Protein AF-A0A931WK23-F1 (afdb_monomer_lite)

Sequence (55 aa):
MIPPDKIIPGSPLDWLTRAKGNLALAKQAKAEGAFREDQCFLAQQAAEKAMLGRL

Foldseek 3Di:
DDDPPDDDPQALVNLQVQLVVLLVQLPDDADPPHDNVSSVVSNVSSVVSNVSSVD

Radius of gyration: 13.62 Å; chains: 1; bounding box: 32×29×34 Å

pLDDT: mean 89.92, std 13.97, range [41.78, 98.56]

Secondary structure (DSSP, 8-state):
---TT-PPTTSHHHHHHHHHHHHHHHTSPPPTT--HHHHHHHHHHHHHHHHHTT-

Structure (mmCIF, N/CA/C/O backbone):
data_AF-A0A931WK23-F1
#
_entry.id   AF-A0A931WK23-F1
#
loop_
_atom_site.group_PDB
_atom_site.id
_atom_site.type_symbol
_atom_site.label_atom_id
_atom_site.label_alt_id
_atom_site.label_comp_id
_atom_site.label_asym_id
_atom_site.label_entity_id
_atom_site.label_seq_id
_atom_site.pdbx_PDB_ins_code
_atom_site.Cartn_x
_atom_site.Cartn_y
_atom_site.Cartn_z
_atom_site.occupancy
_atom_site.B_iso_or_equiv
_atom_site.auth_seq_id
_atom_site.auth_comp_id
_atom_site.auth_asym_id
_atom_site.auth_atom_id
_atom_site.pdbx_PDB_model_num
ATOM 1 N N . MET A 1 1 ? 21.127 -19.982 -13.562 1.00 41.78 1 MET A N 1
ATOM 2 C CA . MET A 1 1 ? 19.677 -20.053 -13.852 1.00 41.78 1 MET A CA 1
ATOM 3 C C . MET A 1 1 ? 18.925 -19.336 -12.741 1.00 41.78 1 MET A C 1
ATOM 5 O O . MET A 1 1 ? 19.120 -19.692 -11.587 1.00 41.78 1 MET A O 1
ATOM 9 N N . ILE A 1 2 ? 18.134 -18.311 -13.064 1.00 48.34 2 ILE A N 1
ATOM 10 C CA . ILE A 1 2 ? 17.209 -17.647 -12.129 1.00 48.34 2 ILE A CA 1
ATOM 11 C C . ILE A 1 2 ? 15.842 -18.331 -12.311 1.00 48.34 2 ILE A C 1
ATOM 13 O O . ILE A 1 2 ? 15.447 -18.511 -13.463 1.00 48.34 2 ILE A O 1
ATOM 17 N N . PRO A 1 3 ? 15.143 -18.766 -11.245 1.00 54.31 3 PRO A N 1
ATOM 18 C CA . PRO A 1 3 ? 13.833 -19.397 -11.385 1.00 54.31 3 PRO A CA 1
ATOM 19 C C . PRO A 1 3 ? 12.797 -18.412 -11.968 1.00 54.31 3 PRO A C 1
ATOM 21 O O . PRO A 1 3 ? 12.847 -17.226 -11.631 1.00 54.31 3 PRO A O 1
ATOM 24 N N . PRO A 1 4 ? 11.870 -18.890 -12.820 1.00 56.56 4 PRO A N 1
ATOM 25 C CA . PRO A 1 4 ? 10.972 -18.058 -1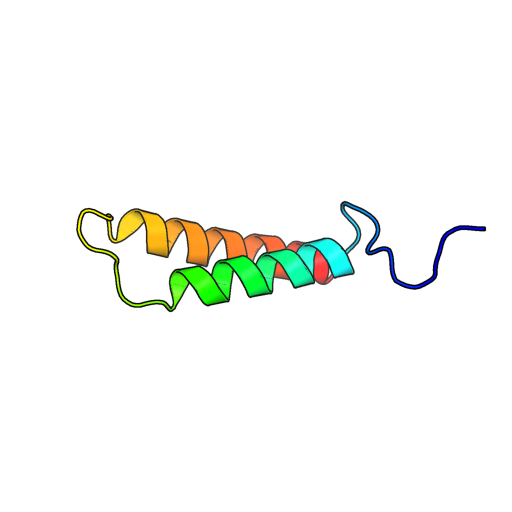3.633 1.00 56.56 4 PRO A CA 1
ATOM 26 C C . PRO A 1 4 ? 9.965 -17.209 -12.836 1.00 56.56 4 PRO A C 1
ATOM 28 O O . PRO A 1 4 ? 9.427 -16.252 -13.381 1.00 56.56 4 PRO A O 1
ATOM 31 N N . ASP A 1 5 ? 9.771 -17.481 -11.543 1.00 64.69 5 ASP A N 1
ATOM 32 C CA . ASP A 1 5 ? 8.750 -16.817 -10.715 1.00 64.69 5 ASP A CA 1
ATOM 33 C C . ASP A 1 5 ? 9.284 -15.663 -9.850 1.00 64.69 5 ASP A C 1
ATOM 35 O O . ASP A 1 5 ? 8.581 -15.129 -8.988 1.00 64.69 5 ASP A O 1
ATOM 39 N N . LYS A 1 6 ? 10.546 -15.258 -10.033 1.00 72.50 6 LYS A N 1
ATOM 40 C CA . LYS A 1 6 ? 11.100 -14.127 -9.281 1.00 72.50 6 LYS A CA 1
ATOM 41 C C . LYS A 1 6 ? 10.687 -12.808 -9.918 1.00 72.50 6 LYS A C 1
ATOM 43 O O . LYS A 1 6 ? 11.302 -12.346 -10.876 1.00 72.50 6 LYS A O 1
ATOM 48 N N . ILE A 1 7 ? 9.696 -12.160 -9.310 1.00 79.25 7 ILE A N 1
ATOM 49 C CA . ILE A 1 7 ? 9.466 -10.728 -9.499 1.00 79.25 7 ILE A CA 1
ATOM 50 C C . ILE A 1 7 ? 10.779 -10.001 -9.172 1.00 79.25 7 ILE A C 1
ATOM 52 O O . ILE A 1 7 ? 11.280 -10.073 -8.048 1.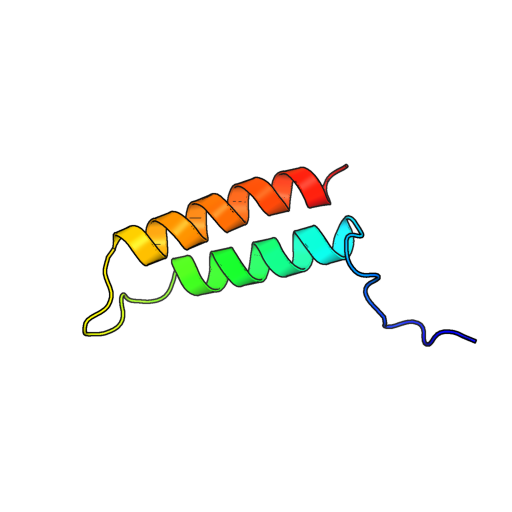00 79.25 7 ILE A O 1
ATOM 56 N N . ILE A 1 8 ? 11.354 -9.332 -10.171 1.00 89.88 8 ILE A N 1
ATOM 57 C CA . ILE A 1 8 ? 12.593 -8.570 -10.012 1.00 89.88 8 ILE A CA 1
ATOM 58 C C . ILE A 1 8 ? 12.267 -7.330 -9.169 1.00 89.88 8 ILE A C 1
ATOM 60 O O . ILE A 1 8 ? 11.386 -6.565 -9.577 1.00 89.88 8 ILE A O 1
ATOM 64 N N . PRO A 1 9 ? 12.938 -7.102 -8.024 1.00 90.19 9 PRO A N 1
ATOM 65 C CA . PRO A 1 9 ? 12.694 -5.920 -7.204 1.00 90.19 9 PRO A CA 1
ATOM 66 C C . PRO A 1 9 ? 12.819 -4.630 -8.016 1.00 90.19 9 PRO A C 1
ATOM 68 O O . PRO A 1 9 ? 13.778 -4.455 -8.766 1.00 90.19 9 PRO A O 1
ATOM 71 N N . GLY A 1 10 ? 11.837 -3.741 -7.882 1.00 87.94 10 GLY A N 1
ATOM 72 C CA . GLY A 1 10 ? 11.799 -2.473 -8.612 1.00 87.94 10 GLY A CA 1
ATOM 73 C C . GLY A 1 10 ? 11.401 -2.577 -10.087 1.00 87.94 10 GLY A C 1
ATOM 74 O O . GLY A 1 10 ? 11.311 -1.545 -10.749 1.00 87.94 10 GLY A O 1
ATOM 75 N N . SER A 1 11 ? 11.124 -3.778 -10.610 1.00 93.00 11 SER A N 1
ATOM 76 C CA . SER A 1 11 ? 10.512 -3.919 -11.936 1.00 93.00 11 SER A CA 1
ATOM 77 C C . SER A 1 11 ? 9.095 -3.336 -11.961 1.00 93.00 11 SER A C 1
ATOM 79 O O . SER A 1 11 ? 8.432 -3.284 -10.919 1.00 93.00 11 SER A O 1
ATOM 81 N N . PRO A 1 12 ? 8.569 -2.964 -13.140 1.00 93.56 12 PRO A N 1
ATOM 82 C CA . PRO A 1 12 ? 7.199 -2.465 -13.246 1.00 93.56 12 PRO A CA 1
ATOM 83 C C . PRO A 1 12 ? 6.165 -3.447 -12.672 1.00 93.56 12 PRO A C 1
ATOM 85 O O . PRO A 1 12 ? 5.224 -3.064 -11.974 1.00 93.56 12 PRO A O 1
ATOM 88 N N . LEU A 1 13 ? 6.396 -4.750 -12.863 1.00 92.75 13 LEU A N 1
ATOM 89 C CA . LEU A 1 13 ? 5.557 -5.803 -12.295 1.00 92.75 13 LEU A CA 1
ATOM 90 C C . LEU A 1 13 ? 5.645 -5.881 -10.759 1.00 92.75 13 LEU A C 1
ATOM 92 O O . LEU A 1 13 ? 4.623 -6.123 -10.112 1.00 92.75 13 LEU A O 1
ATOM 96 N N . ASP A 1 14 ? 6.819 -5.646 -10.161 1.00 94.56 14 ASP A N 1
ATOM 97 C C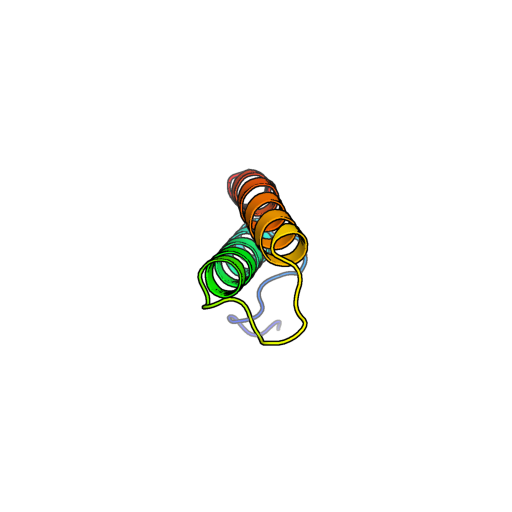A . ASP A 1 14 ? 6.971 -5.526 -8.699 1.00 94.56 14 ASP A CA 1
ATOM 98 C C . ASP A 1 14 ? 6.161 -4.347 -8.164 1.00 94.56 14 ASP A C 1
ATOM 100 O O . ASP A 1 14 ? 5.361 -4.498 -7.238 1.00 94.56 14 ASP A O 1
ATOM 104 N N . TRP A 1 15 ? 6.295 -3.185 -8.804 1.00 96.12 15 TRP A N 1
ATOM 105 C CA . TRP A 1 15 ? 5.551 -1.986 -8.437 1.00 96.12 15 TRP A CA 1
ATOM 106 C C . TRP A 1 15 ? 4.043 -2.193 -8.528 1.00 96.12 15 TRP A C 1
ATOM 108 O O . TRP A 1 15 ? 3.325 -1.882 -7.575 1.00 96.12 15 TRP A O 1
ATOM 118 N N . LEU A 1 16 ? 3.558 -2.802 -9.611 1.00 96.00 16 LEU A N 1
ATOM 119 C CA . LEU A 1 16 ? 2.138 -3.101 -9.774 1.00 96.00 16 LEU A CA 1
ATOM 120 C C . LEU A 1 16 ? 1.637 -4.118 -8.737 1.00 96.00 16 LEU A C 1
ATOM 122 O O . LEU A 1 16 ? 0.526 -3.985 -8.217 1.00 96.00 16 LEU A O 1
ATOM 126 N N . THR A 1 17 ? 2.449 -5.121 -8.403 1.00 95.19 17 THR A N 1
ATOM 127 C CA . THR A 1 17 ? 2.123 -6.108 -7.363 1.00 95.19 17 THR A CA 1
ATOM 128 C C . THR A 1 17 ? 1.995 -5.431 -5.998 1.00 95.19 17 THR A C 1
ATOM 130 O O . THR A 1 17 ? 1.001 -5.625 -5.293 1.00 95.19 17 THR A O 1
ATOM 133 N N . ARG A 1 18 ? 2.940 -4.552 -5.651 1.00 96.25 18 ARG A N 1
ATOM 134 C CA . ARG A 1 18 ? 2.911 -3.773 -4.404 1.00 96.25 18 ARG A CA 1
ATOM 135 C C . ARG A 1 18 ? 1.747 -2.783 -4.362 1.00 96.25 18 ARG A C 1
ATOM 137 O O . ARG A 1 18 ? 1.115 -2.647 -3.317 1.00 96.25 18 ARG A O 1
ATOM 144 N N . ALA A 1 19 ? 1.414 -2.149 -5.488 1.00 98.06 19 ALA A N 1
ATOM 145 C CA . ALA A 1 19 ? 0.262 -1.258 -5.608 1.00 98.06 19 ALA A CA 1
ATOM 146 C C . ALA A 1 19 ? -1.050 -1.972 -5.250 1.00 98.06 19 ALA A C 1
ATOM 148 O O . ALA A 1 19 ? -1.842 -1.468 -4.452 1.00 98.06 19 ALA A O 1
ATOM 149 N N . LYS A 1 20 ? -1.254 -3.185 -5.782 1.00 97.69 20 LYS A N 1
ATOM 150 C CA . LYS A 1 20 ? -2.424 -4.020 -5.462 1.00 97.69 20 LYS A CA 1
ATOM 151 C C . LYS A 1 20 ? -2.479 -4.381 -3.977 1.00 97.69 20 LYS A C 1
ATOM 153 O O . LYS A 1 20 ? -3.553 -4.311 -3.385 1.00 97.69 20 LYS A O 1
ATOM 158 N N . GLY A 1 21 ? -1.336 -4.712 -3.373 1.00 97.81 21 GLY A N 1
ATOM 159 C CA . GLY A 1 21 ? -1.237 -4.971 -1.934 1.00 97.81 21 GLY A CA 1
ATOM 160 C C . GLY A 1 21 ? -1.639 -3.760 -1.088 1.00 97.81 21 GLY A C 1
ATOM 161 O O . GLY A 1 21 ? -2.473 -3.882 -0.193 1.00 97.81 21 GLY A O 1
ATOM 162 N N . ASN A 1 22 ? -1.120 -2.571 -1.413 1.00 98.56 22 ASN A N 1
ATOM 163 C CA . ASN A 1 22 ? -1.499 -1.337 -0.721 1.00 98.56 22 ASN A CA 1
ATOM 164 C C . ASN A 1 22 ? -2.999 -1.027 -0.864 1.00 98.56 22 ASN A C 1
ATOM 166 O O . ASN A 1 22 ? -3.647 -0.707 0.131 1.00 98.56 22 ASN A O 1
ATOM 170 N N . LEU A 1 23 ? -3.572 -1.193 -2.062 1.00 98.44 23 LEU A N 1
ATOM 171 C CA . LEU A 1 23 ? -5.004 -0.983 -2.290 1.00 98.44 23 LEU A CA 1
ATOM 172 C C . LEU A 1 23 ? -5.869 -1.970 -1.498 1.00 98.44 23 LEU A C 1
ATOM 174 O O . LEU A 1 23 ? -6.913 -1.587 -0.973 1.00 98.44 23 LEU A O 1
ATOM 178 N N . ALA A 1 24 ? -5.453 -3.236 -1.419 1.00 98.19 24 ALA A N 1
ATOM 179 C CA . ALA A 1 24 ? -6.169 -4.250 -0.656 1.00 98.19 24 ALA A CA 1
ATOM 180 C C . ALA A 1 24 ? -6.236 -3.882 0.831 1.00 98.19 24 ALA A C 1
ATOM 182 O O . ALA A 1 24 ? -7.310 -3.967 1.416 1.00 98.19 24 ALA A O 1
ATOM 183 N N . LEU A 1 25 ? -5.127 -3.412 1.417 1.00 97.50 25 LEU A N 1
ATOM 184 C CA . LEU A 1 25 ? -5.080 -2.960 2.812 1.00 97.50 25 LEU A CA 1
ATOM 185 C C . LEU A 1 25 ? -5.916 -1.691 3.039 1.00 97.50 25 LEU A C 1
ATOM 187 O O . LEU A 1 25 ? -6.681 -1.626 3.997 1.00 97.50 25 LEU A O 1
ATOM 191 N N . ALA A 1 26 ? -5.834 -0.712 2.134 1.00 97.75 26 ALA A N 1
ATOM 192 C CA . ALA A 1 26 ? -6.601 0.533 2.231 1.00 97.75 26 ALA A CA 1
ATOM 193 C C . ALA A 1 26 ? -8.126 0.309 2.215 1.00 97.75 26 ALA A C 1
ATOM 195 O O . ALA A 1 26 ? -8.872 1.093 2.795 1.00 97.75 26 ALA A O 1
ATOM 196 N N . LYS A 1 27 ? -8.590 -0.763 1.558 1.00 97.00 27 LYS A N 1
ATOM 197 C CA . LYS A 1 27 ? -10.013 -1.128 1.454 1.00 97.00 27 LYS A CA 1
ATOM 198 C C . LYS A 1 27 ? -10.555 -1.912 2.649 1.00 97.00 27 LYS A C 1
ATOM 200 O O . LYS A 1 27 ? -11.766 -2.119 2.716 1.00 97.00 27 LYS A O 1
ATOM 205 N N . GLN A 1 28 ? -9.701 -2.394 3.549 1.00 97.12 28 GLN A N 1
ATOM 206 C CA . GLN A 1 28 ? -10.169 -3.139 4.717 1.00 97.12 28 GLN A CA 1
ATOM 207 C C . GLN A 1 28 ? -10.959 -2.229 5.662 1.00 97.12 28 GLN A C 1
ATOM 209 O O . GLN A 1 28 ? -10.809 -1.005 5.657 1.00 97.12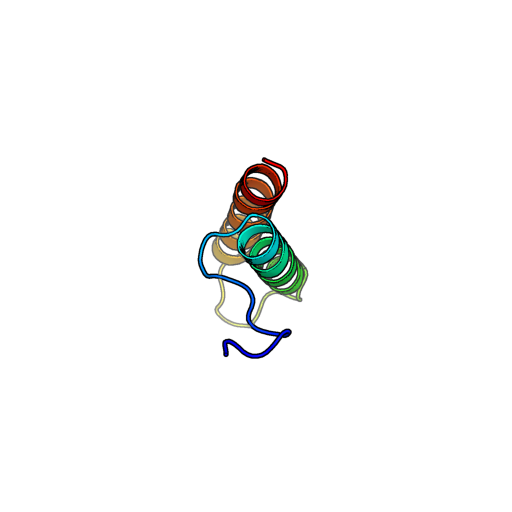 28 GLN A O 1
ATOM 214 N N . ALA A 1 29 ? -11.804 -2.832 6.499 1.00 96.00 29 ALA A N 1
ATOM 215 C CA . ALA A 1 29 ? -12.398 -2.101 7.608 1.00 96.00 29 ALA A CA 1
ATOM 216 C C . ALA A 1 29 ? -11.280 -1.520 8.486 1.00 96.00 29 ALA A C 1
ATOM 218 O O . ALA A 1 29 ? -10.259 -2.173 8.715 1.00 96.00 29 ALA A O 1
ATOM 219 N N . LYS A 1 30 ? -11.465 -0.286 8.967 1.00 94.44 30 LYS A N 1
ATOM 220 C CA . LYS A 1 30 ? -10.490 0.352 9.852 1.00 94.44 30 LYS A CA 1
ATOM 221 C C . LYS A 1 30 ? -10.321 -0.515 11.098 1.00 94.44 30 LYS A C 1
ATOM 223 O O . LYS A 1 30 ? -11.292 -0.722 11.824 1.00 94.44 30 LYS A O 1
ATOM 228 N N . ALA A 1 31 ? -9.101 -0.978 11.351 1.00 92.50 31 ALA A N 1
ATOM 229 C CA . ALA A 1 31 ? -8.794 -1.700 12.575 1.00 92.50 31 ALA A CA 1
ATOM 230 C C . ALA A 1 31 ? -9.077 -0.826 13.812 1.00 92.50 31 ALA A C 1
ATOM 232 O O . ALA A 1 31 ? -9.056 0.416 13.762 1.00 92.50 31 ALA A O 1
ATOM 233 N N . GLU A 1 32 ? -9.364 -1.476 14.934 1.00 95.94 32 GLU A N 1
ATOM 234 C CA . GLU A 1 32 ? -9.483 -0.793 16.217 1.00 95.94 32 GLU A CA 1
ATOM 235 C C . GLU A 1 32 ? -8.145 -0.124 16.572 1.00 95.94 32 GLU A C 1
ATOM 237 O O . GLU A 1 32 ? -7.078 -0.665 16.295 1.00 95.94 32 GLU A O 1
ATOM 242 N N . GLY A 1 33 ? -8.194 1.107 17.085 1.00 94.88 33 GLY A N 1
ATOM 243 C CA . GLY A 1 33 ? -6.994 1.904 17.375 1.00 94.88 33 GLY A CA 1
ATOM 244 C C . GLY A 1 33 ? -6.251 2.486 16.160 1.00 94.88 33 GLY A C 1
ATOM 245 O O . GLY A 1 33 ? -5.462 3.404 16.342 1.00 94.88 33 GLY A O 1
ATOM 246 N N . ALA A 1 34 ? -6.521 2.031 14.930 1.00 94.81 34 ALA A N 1
ATOM 247 C CA . ALA A 1 34 ? -5.914 2.611 13.727 1.00 94.81 34 ALA A CA 1
ATOM 248 C C . ALA A 1 34 ? -6.546 3.960 13.343 1.00 94.81 34 ALA A C 1
ATOM 250 O O . ALA A 1 34 ? -7.741 4.188 13.582 1.00 94.81 34 ALA A O 1
ATOM 251 N N . PHE A 1 35 ? -5.773 4.823 12.686 1.00 96.31 35 PHE A N 1
ATOM 252 C CA . PHE A 1 35 ? -6.244 6.107 12.168 1.00 96.31 35 PHE A CA 1
ATOM 253 C C . PHE A 1 35 ? -6.745 5.960 10.725 1.00 96.31 35 PHE A C 1
ATOM 255 O O . PHE A 1 35 ? -6.340 5.057 9.991 1.00 96.31 35 PHE A O 1
ATOM 262 N N . ARG A 1 36 ? -7.672 6.826 10.295 1.00 95.69 36 ARG A N 1
ATOM 263 C CA . ARG A 1 36 ? -8.158 6.792 8.898 1.00 95.69 36 ARG A CA 1
ATOM 264 C C . ARG A 1 36 ? -7.073 7.265 7.934 1.00 95.69 36 ARG A C 1
ATOM 266 O O . ARG A 1 36 ? -7.002 6.798 6.803 1.00 95.69 36 ARG A O 1
ATOM 273 N N . GLU A 1 37 ? -6.216 8.149 8.413 1.00 97.75 37 GLU A N 1
ATOM 274 C CA . GLU A 1 37 ? -5.042 8.699 7.760 1.00 97.75 37 GLU A CA 1
ATOM 275 C C . GLU A 1 37 ? -4.087 7.593 7.299 1.00 97.75 37 GLU A C 1
ATOM 277 O O . GLU A 1 37 ? -3.573 7.675 6.187 1.00 97.75 37 GLU A O 1
ATOM 282 N N . ASP A 1 38 ? -3.938 6.510 8.068 1.00 97.38 38 ASP A N 1
ATOM 283 C CA . ASP A 1 38 ? -3.118 5.358 7.674 1.00 97.38 38 ASP A CA 1
ATOM 284 C C . ASP A 1 38 ? -3.711 4.634 6.454 1.00 97.38 38 ASP A C 1
ATOM 286 O O . ASP A 1 38 ? -2.994 4.229 5.535 1.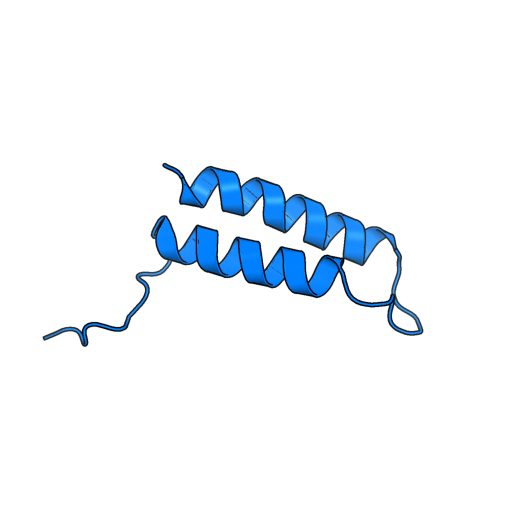00 97.38 38 ASP A O 1
ATOM 290 N N . GLN A 1 39 ? -5.041 4.511 6.395 1.00 97.31 39 GLN A N 1
ATOM 291 C CA . GLN A 1 39 ? -5.730 3.939 5.234 1.00 97.31 39 GLN A CA 1
ATOM 292 C C . GLN A 1 39 ? -5.616 4.861 4.013 1.00 97.31 39 GLN A C 1
ATOM 294 O O . GLN A 1 39 ? -5.392 4.380 2.901 1.00 97.31 39 GLN A O 1
ATOM 299 N N . CYS A 1 40 ? -5.713 6.179 4.215 1.00 97.81 40 CYS A N 1
ATOM 300 C CA . CYS A 1 40 ? -5.485 7.174 3.166 1.00 97.81 40 CYS A CA 1
ATOM 301 C C . CYS A 1 40 ? -4.043 7.125 2.645 1.00 97.81 40 CYS A C 1
ATOM 303 O O . CYS A 1 40 ? -3.834 7.143 1.433 1.00 97.81 40 CYS A O 1
ATOM 305 N N . PHE A 1 41 ? -3.056 6.988 3.532 1.00 98.06 41 PHE A N 1
ATOM 306 C CA . PHE A 1 41 ? -1.655 6.824 3.159 1.00 98.06 41 PHE A CA 1
ATOM 307 C C . PHE A 1 41 ? -1.455 5.560 2.317 1.00 98.06 41 PHE A C 1
ATOM 309 O O . PHE A 1 41 ? -0.826 5.609 1.262 1.00 98.06 41 PHE A O 1
ATOM 316 N N . LEU A 1 42 ? -2.056 4.433 2.712 1.00 98.38 42 LEU A N 1
ATOM 317 C CA . LEU A 1 42 ? -2.035 3.206 1.912 1.00 98.38 42 LEU A CA 1
ATOM 318 C C . LEU A 1 42 ? -2.704 3.392 0.541 1.00 98.38 42 LEU A C 1
ATOM 320 O O . LEU A 1 42 ? -2.195 2.880 -0.456 1.00 98.38 42 LEU A O 1
ATOM 324 N N . ALA A 1 43 ? -3.803 4.144 0.462 1.00 98.31 43 ALA A N 1
ATOM 325 C CA . ALA A 1 43 ? -4.461 4.453 -0.805 1.00 98.31 43 ALA A CA 1
ATOM 326 C C . ALA A 1 43 ? -3.575 5.319 -1.723 1.00 98.31 43 ALA A C 1
ATOM 328 O O . ALA A 1 43 ? -3.419 4.988 -2.900 1.00 98.31 43 ALA A O 1
ATOM 329 N N . GLN A 1 44 ? -2.938 6.368 -1.191 1.00 98.56 44 GLN A N 1
ATOM 330 C CA . GLN A 1 44 ? -1.972 7.191 -1.930 1.00 98.56 44 GLN A CA 1
ATOM 331 C C . GLN A 1 44 ? -0.805 6.333 -2.438 1.00 98.56 44 GLN A C 1
ATOM 333 O O . GLN A 1 44 ? -0.489 6.331 -3.628 1.00 98.56 44 GLN A O 1
ATOM 338 N N . GLN A 1 45 ? -0.237 5.511 -1.555 1.00 98.44 45 GLN A N 1
ATOM 339 C CA . GLN A 1 45 ? 0.850 4.592 -1.872 1.00 98.44 45 GLN A CA 1
ATOM 340 C C . GLN A 1 45 ? 0.478 3.569 -2.951 1.00 98.44 45 GLN A C 1
ATOM 342 O O . GLN A 1 45 ? 1.359 3.120 -3.687 1.00 98.44 45 GLN A O 1
ATOM 347 N N . ALA A 1 46 ? -0.792 3.175 -3.051 1.00 98.50 46 ALA A N 1
ATOM 348 C CA . ALA A 1 46 ? -1.268 2.323 -4.133 1.00 98.50 46 ALA A CA 1
ATOM 349 C C . ALA A 1 46 ? -1.282 3.067 -5.476 1.00 98.50 46 ALA A C 1
ATOM 351 O O . ALA A 1 46 ? -0.825 2.515 -6.477 1.00 98.50 46 ALA A O 1
ATOM 352 N N . ALA A 1 47 ? -1.766 4.313 -5.498 1.00 98.06 47 ALA A N 1
ATOM 353 C CA . ALA A 1 47 ? -1.828 5.128 -6.710 1.00 98.06 47 ALA A CA 1
ATOM 354 C C . ALA A 1 47 ? -0.430 5.431 -7.271 1.00 98.06 47 ALA A C 1
ATOM 356 O O . ALA A 1 47 ? -0.178 5.198 -8.453 1.00 98.06 47 ALA A O 1
ATOM 357 N N . GLU A 1 48 ? 0.501 5.869 -6.421 1.00 97.94 48 GLU A N 1
ATOM 358 C CA . GLU A 1 48 ? 1.880 6.175 -6.824 1.00 97.94 48 GLU A CA 1
ATOM 359 C C . GLU A 1 48 ? 2.584 4.954 -7.433 1.00 97.94 48 GLU A C 1
ATOM 361 O O . GLU A 1 48 ? 3.144 5.022 -8.528 1.00 97.94 48 GLU A O 1
ATOM 366 N N . LYS A 1 49 ? 2.487 3.793 -6.775 1.00 97.19 49 LYS A N 1
ATOM 367 C CA . LYS A 1 49 ? 3.108 2.556 -7.268 1.00 97.19 49 LYS A CA 1
ATOM 368 C C . LYS A 1 49 ? 2.448 2.025 -8.536 1.00 97.19 49 LYS A C 1
ATOM 370 O O . LYS A 1 49 ? 3.136 1.448 -9.373 1.00 97.19 49 LYS A O 1
ATOM 375 N N . ALA A 1 50 ? 1.139 2.215 -8.703 1.00 96.62 50 ALA A N 1
ATOM 376 C CA . ALA A 1 50 ? 0.451 1.825 -9.930 1.00 96.62 50 ALA A CA 1
ATOM 377 C C . ALA A 1 50 ? 0.953 2.629 -11.139 1.00 96.62 50 ALA A C 1
ATOM 379 O O . ALA A 1 50 ? 1.072 2.070 -12.227 1.00 96.62 50 ALA A O 1
ATOM 380 N N . MET A 1 51 ? 1.285 3.910 -10.943 1.00 93.75 51 MET A N 1
ATOM 381 C CA . MET A 1 51 ? 1.890 4.740 -11.987 1.00 93.75 51 MET A CA 1
ATOM 382 C C . MET A 1 51 ? 3.311 4.274 -12.325 1.00 93.75 51 MET A C 1
ATOM 384 O O . MET A 1 51 ? 3.628 4.129 -13.502 1.00 93.75 51 MET A O 1
ATOM 388 N N . LEU A 1 52 ? 4.132 3.956 -11.318 1.00 86.38 52 LEU A N 1
ATOM 389 C CA . LEU A 1 52 ? 5.480 3.408 -11.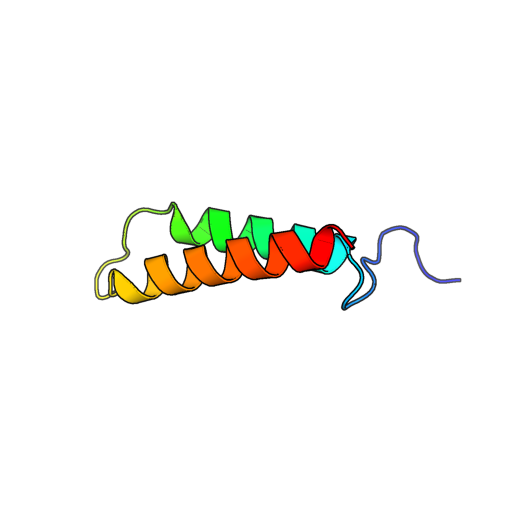529 1.00 86.38 52 LEU A CA 1
ATOM 390 C C . LEU A 1 52 ? 5.462 2.045 -12.231 1.00 86.38 52 LEU A C 1
ATOM 392 O O . LEU A 1 52 ? 6.306 1.776 -13.074 1.00 86.38 52 LEU A O 1
ATOM 396 N N . GLY A 1 53 ? 4.483 1.195 -11.915 1.00 80.62 53 GLY A N 1
ATOM 397 C CA . GLY A 1 53 ? 4.345 -0.134 -12.509 1.00 80.62 53 GLY A CA 1
ATOM 398 C C . GLY A 1 53 ? 3.834 -0.163 -13.951 1.00 80.62 53 GLY A C 1
ATOM 399 O O . GLY A 1 53 ? 3.686 -1.247 -14.514 1.00 80.62 53 GLY A O 1
ATOM 400 N N . ARG A 1 54 ? 3.511 1.001 -14.527 1.00 73.19 54 ARG A N 1
ATOM 401 C CA . ARG A 1 54 ? 3.005 1.141 -15.900 1.00 73.19 54 ARG A CA 1
ATOM 402 C C . ARG A 1 54 ? 4.067 1.640 -16.892 1.00 73.19 54 ARG A C 1
ATOM 404 O O . ARG A 1 54 ? 3.808 1.583 -18.092 1.00 73.19 54 ARG A O 1
ATOM 411 N N . LEU A 1 55 ? 5.197 2.146 -16.394 1.00 59.62 55 LEU A N 1
ATOM 412 C CA . LEU A 1 55 ? 6.373 2.557 -17.175 1.00 59.62 55 LEU A CA 1
ATOM 413 C C . LEU A 1 55 ? 7.294 1.359 -17.419 1.00 59.62 55 LEU A C 1
ATOM 415 O O . LEU A 1 55 ? 7.954 1.341 -18.477 1.00 59.62 55 LEU A O 1
#